Protein AF-A0A8S2W8F2-F1 (afdb_monomer)

pLDDT: mean 76.17, std 10.86, range [36.41, 91.88]

Mean predicted aligned error: 10.82 Å

Sequence (63 aa):
WAGQTYVPDSCCIEETSGCGKQIAANETYGLIYTDGCFNMVQMEINQSLMIVGVLAFVLVFVE

Solvent-accessible surface area (backbone atoms only — not comparable to full-atom values): 3886 Å² total; per-residue (Å²): 142,85,86,71,61,59,52,60,33,86,44,28,75,65,81,41,94,62,60,21,59,72,50,49,92,85,58,42,86,80,49,37,68,77,79,48,72,64,53,57,52,52,52,52,48,59,63,42,45,57,56,53,49,51,53,52,51,50,51,66,70,73,102

Radius of gyration: 18.86 Å; Cα contacts (8 Å, |Δi|>4): 38; chains: 1; bounding box: 40×16×51 Å

Foldseek 3Di:
DPDDQFDPLVQFPDNDPCLRPRDDPVNCVHGGDPVDPVVVVVVVCVVCVVVVVVVVVCVVVVD

Organism: NCBI:txid392030

Secondary structure (DSSP, 8-state):
--S-SB--GGGBSS--TTTTBS--TTT-BTTB--S-HHHHHHHHHHHHHHHHHHHHHHHHHH-

Structure (mmCIF, N/CA/C/O backbone):
data_AF-A0A8S2W8F2-F1
#
_entry.id   AF-A0A8S2W8F2-F1
#
loop_
_atom_site.group_PDB
_atom_site.id
_atom_site.type_symbol
_atom_site.label_atom_id
_atom_site.label_alt_id
_atom_site.label_comp_id
_atom_site.label_asym_id
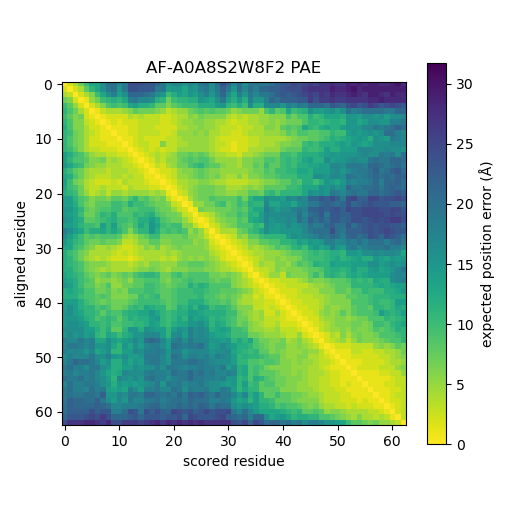_atom_site.label_entity_id
_atom_site.label_seq_id
_atom_site.pdbx_PDB_ins_code
_atom_site.Cartn_x
_atom_site.Cartn_y
_atom_site.Cartn_z
_atom_site.occupancy
_atom_site.B_iso_or_equiv
_atom_site.auth_seq_id
_atom_site.auth_comp_id
_atom_site.auth_asym_id
_atom_site.auth_atom_id
_atom_site.pdbx_PDB_model_num
ATOM 1 N N . TRP A 1 1 ? 3.665 9.055 9.993 1.00 46.62 1 TRP A N 1
ATOM 2 C CA . TRP A 1 1 ? 2.213 9.272 9.885 1.00 46.62 1 TRP A CA 1
ATOM 3 C C . TRP A 1 1 ? 1.566 8.609 11.092 1.00 46.62 1 TRP A C 1
ATOM 5 O O . TRP A 1 1 ? 0.805 7.666 10.966 1.00 46.62 1 TRP A O 1
ATOM 15 N N . ALA A 1 2 ? 1.971 9.043 12.286 1.00 36.41 2 ALA A N 1
ATOM 16 C CA . ALA A 1 2 ? 1.574 8.434 13.548 1.00 36.41 2 ALA A CA 1
ATOM 17 C C . ALA A 1 2 ? 0.775 9.489 14.317 1.00 36.41 2 ALA A C 1
ATOM 19 O O . ALA A 1 2 ? 1.325 10.546 14.618 1.00 36.41 2 ALA A O 1
ATOM 20 N N . GLY A 1 3 ? -0.514 9.233 14.562 1.00 52.19 3 GLY A N 1
ATOM 21 C CA . GLY A 1 3 ? -1.332 10.046 15.472 1.00 52.19 3 GLY A CA 1
ATOM 22 C C . GLY A 1 3 ? -2.573 10.744 14.904 1.00 52.19 3 GLY A C 1
ATOM 23 O O . GLY A 1 3 ? -3.161 11.536 15.630 1.00 52.19 3 GLY A O 1
ATOM 24 N N . GLN A 1 4 ? -3.008 10.478 13.667 1.00 55.75 4 GLN A N 1
ATOM 25 C CA . GLN A 1 4 ? -4.315 10.952 13.182 1.00 55.75 4 GLN A CA 1
ATOM 26 C C . GLN A 1 4 ? -5.290 9.772 13.065 1.00 55.75 4 GLN A C 1
ATOM 28 O O . GLN A 1 4 ? -5.066 8.861 12.277 1.00 55.75 4 GLN A O 1
ATOM 33 N N . THR A 1 5 ? -6.368 9.789 13.852 1.00 64.62 5 THR A N 1
ATOM 34 C CA . THR A 1 5 ? -7.497 8.828 13.847 1.00 64.62 5 THR A CA 1
ATOM 35 C C . THR A 1 5 ? -8.497 9.104 12.715 1.00 64.62 5 THR A C 1
ATOM 37 O O . THR A 1 5 ? -9.700 8.860 12.843 1.00 64.62 5 THR A O 1
ATOM 40 N N . TYR A 1 6 ? -8.007 9.678 11.617 1.00 75.31 6 TYR A N 1
ATOM 41 C CA . TYR A 1 6 ? -8.811 10.047 10.467 1.00 75.31 6 TYR A CA 1
ATOM 42 C C . TYR A 1 6 ? -8.009 9.886 9.181 1.00 75.31 6 TYR A C 1
ATOM 44 O O . TYR A 1 6 ? -6.920 10.449 9.042 1.00 75.31 6 TYR A O 1
ATOM 52 N N . VAL A 1 7 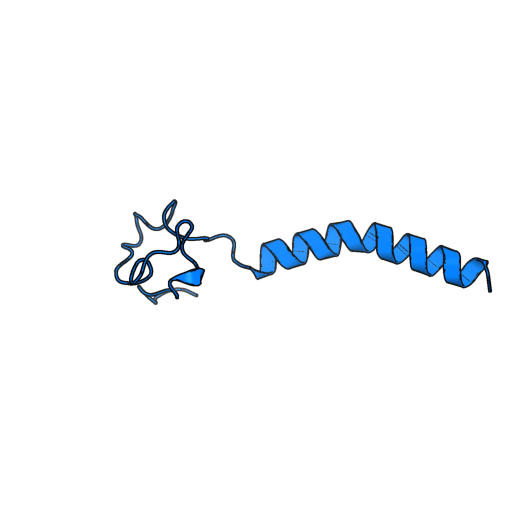? -8.580 9.147 8.238 1.00 78.50 7 VAL A N 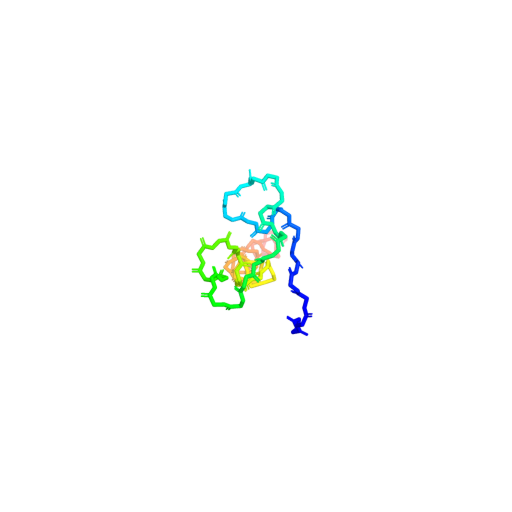1
ATOM 53 C CA . VAL A 1 7 ? -8.126 9.091 6.848 1.00 78.50 7 VAL A CA 1
ATOM 54 C C . VAL A 1 7 ? -9.267 9.537 5.934 1.00 78.50 7 VAL A C 1
ATOM 56 O O . VAL A 1 7 ? -10.425 9.501 6.345 1.00 78.50 7 VAL A O 1
ATOM 59 N N . PRO A 1 8 ? -8.985 9.991 4.707 1.00 82.50 8 PRO A N 1
ATOM 60 C CA . PRO A 1 8 ? -10.031 10.199 3.715 1.00 82.50 8 PRO A CA 1
ATOM 61 C C . PRO A 1 8 ? -10.787 8.896 3.430 1.00 82.50 8 PRO A C 1
ATOM 63 O O . PRO A 1 8 ? -10.183 7.826 3.437 1.00 82.50 8 PRO A O 1
ATOM 66 N N . ASP A 1 9 ? -12.075 8.991 3.100 1.00 83.50 9 ASP A N 1
ATOM 67 C CA . ASP A 1 9 ? -12.892 7.818 2.746 1.00 83.50 9 ASP A CA 1
ATOM 68 C C . ASP A 1 9 ? -12.332 7.063 1.523 1.00 83.50 9 ASP A C 1
ATOM 70 O O . ASP A 1 9 ? -12.496 5.856 1.419 1.00 83.50 9 ASP A O 1
ATOM 74 N N . SER A 1 10 ? -11.575 7.737 0.649 1.00 83.31 10 SER A N 1
ATOM 75 C CA . SER A 1 10 ? -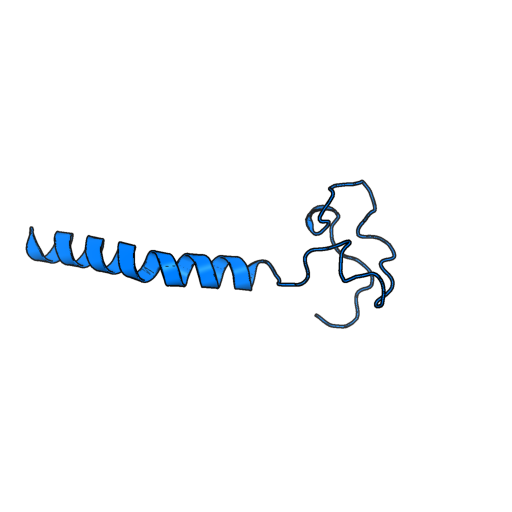10.867 7.113 -0.481 1.00 83.31 10 SER A CA 1
ATOM 76 C C . SER A 1 10 ? -9.721 6.178 -0.069 1.00 83.31 10 SER A C 1
ATOM 78 O O . SER A 1 10 ? -9.163 5.479 -0.908 1.00 83.31 10 SER A O 1
ATOM 80 N N . CYS A 1 11 ? -9.299 6.197 1.199 1.00 81.81 11 CYS A N 1
ATOM 81 C CA . CYS A 1 11 ? -8.363 5.209 1.741 1.00 81.81 11 CYS A CA 1
ATOM 82 C C . CYS A 1 11 ? -9.070 3.942 2.238 1.00 81.81 11 CYS A C 1
ATOM 84 O O . CYS A 1 11 ? -8.383 3.000 2.635 1.00 81.81 11 CYS A O 1
ATOM 86 N N . CYS A 1 12 ? -10.403 3.910 2.257 1.00 83.38 12 CYS A N 1
ATOM 87 C CA . CYS A 1 12 ? -11.151 2.725 2.640 1.00 83.38 12 CYS A CA 1
ATOM 88 C C . CYS A 1 12 ? -11.173 1.692 1.521 1.00 83.38 12 CYS A C 1
ATOM 90 O O . CYS A 1 12 ? -11.220 2.031 0.341 1.00 83.38 12 CYS A O 1
ATOM 92 N N . ILE A 1 13 ? -11.138 0.418 1.909 1.00 85.25 13 ILE A N 1
ATOM 93 C CA . ILE A 1 13 ? -11.231 -0.695 0.958 1.00 85.25 13 ILE A CA 1
ATOM 94 C C . ILE A 1 13 ? -12.610 -0.690 0.291 1.00 85.25 13 ILE A C 1
ATOM 96 O O . ILE A 1 13 ? -12.712 -0.843 -0.924 1.00 85.25 13 ILE A O 1
ATOM 100 N N . GLU A 1 14 ? -13.653 -0.443 1.085 1.00 83.12 14 GLU A N 1
ATOM 101 C CA . GLU A 1 14 ? -14.992 -0.139 0.594 1.00 83.12 14 GLU A CA 1
ATOM 102 C C . GLU A 1 14 ? -15.280 1.354 0.767 1.00 83.12 14 GLU A C 1
A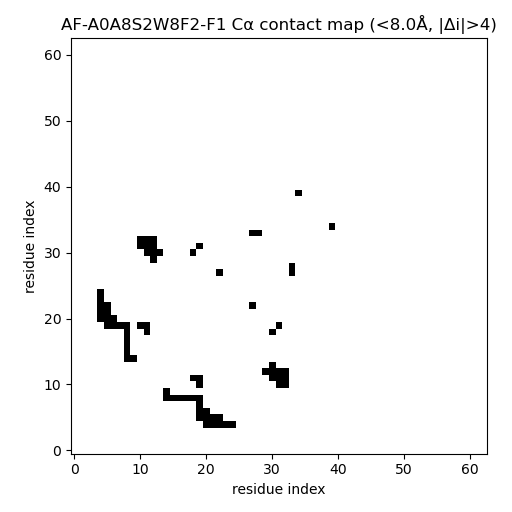TOM 104 O O . GLU A 1 14 ? -15.326 1.871 1.888 1.00 83.12 14 GLU A O 1
ATOM 109 N N . GLU A 1 15 ? -15.490 2.054 -0.351 1.00 76.44 15 GLU A N 1
ATOM 110 C CA . GLU A 1 15 ? -15.814 3.480 -0.351 1.00 76.44 15 GLU A CA 1
ATOM 111 C C . GLU A 1 15 ? -17.218 3.711 0.217 1.00 76.44 15 GLU A C 1
ATOM 113 O O . GLU A 1 15 ? -18.235 3.676 -0.477 1.00 76.44 15 GLU A O 1
ATOM 118 N N . THR A 1 16 ? -17.272 3.963 1.519 1.00 79.00 16 THR A N 1
ATOM 119 C CA . THR A 1 16 ? -18.487 4.332 2.240 1.00 79.00 16 THR A CA 1
ATOM 120 C C . THR A 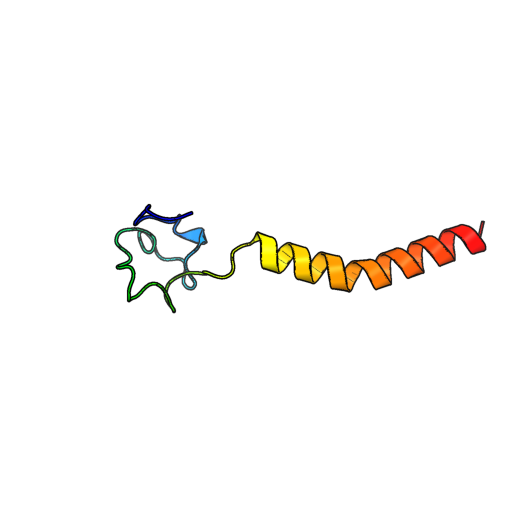1 16 ? -18.275 5.663 2.946 1.00 79.00 16 THR A C 1
ATOM 122 O O . THR A 1 16 ? -17.196 5.962 3.460 1.00 79.00 16 THR A O 1
ATOM 125 N N . SER A 1 17 ? -19.311 6.504 2.943 1.00 84.12 17 SER A N 1
ATOM 126 C CA . SER A 1 17 ? -19.212 7.844 3.521 1.00 84.12 17 SER A CA 1
ATOM 127 C C . SER A 1 17 ? -18.922 7.770 5.019 1.00 84.12 17 SER A C 1
ATOM 129 O O . SER A 1 17 ? -19.680 7.166 5.778 1.00 84.12 17 SER A O 1
ATOM 131 N N . GLY A 1 18 ? -17.838 8.416 5.446 1.00 79.94 18 GLY A N 1
ATOM 132 C CA . GLY A 1 18 ? -17.410 8.453 6.839 1.00 79.94 18 GLY A CA 1
ATOM 133 C C . GLY A 1 18 ? -16.647 7.220 7.318 1.00 79.94 18 GLY A C 1
ATOM 134 O O . GLY A 1 18 ? -16.347 7.169 8.508 1.00 79.9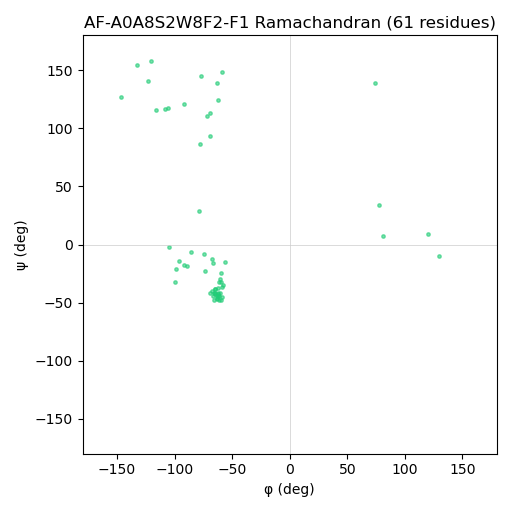4 18 GLY A O 1
ATOM 135 N N . CYS A 1 19 ? -16.292 6.274 6.444 1.00 79.75 19 CYS A N 1
ATOM 136 C CA . CYS A 1 19 ? -15.487 5.107 6.816 1.00 79.75 19 CYS A CA 1
ATOM 137 C C . CYS A 1 19 ? -14.132 5.499 7.427 1.00 79.75 19 CYS A C 1
ATOM 139 O O . CYS A 1 19 ? -13.655 4.869 8.371 1.00 79.75 19 CYS A O 1
ATOM 141 N N . GLY A 1 20 ? -13.536 6.594 6.954 1.00 76.00 20 G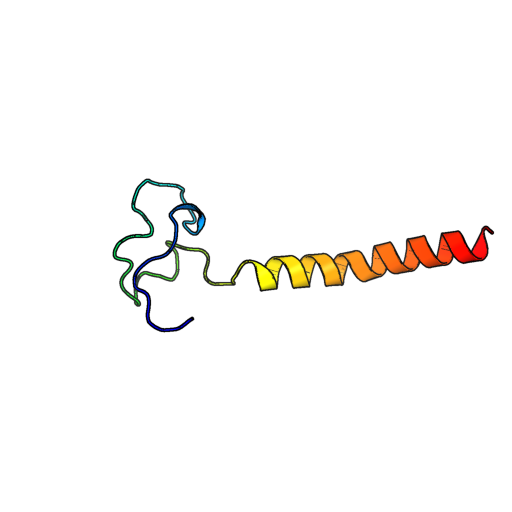LY A N 1
ATOM 142 C CA . GLY A 1 20 ? -12.266 7.072 7.484 1.00 76.00 20 GLY A CA 1
ATOM 143 C C . GLY A 1 20 ? -12.366 7.746 8.858 1.00 76.00 20 GLY A C 1
ATOM 144 O O . GLY A 1 20 ? -11.335 8.060 9.458 1.00 76.00 20 GLY A O 1
ATOM 145 N N . LYS A 1 21 ? -13.581 7.990 9.374 1.00 77.38 21 LYS A N 1
ATOM 146 C CA . LYS A 1 21 ? -13.829 8.633 10.673 1.00 77.38 21 LYS A CA 1
ATOM 147 C C . LYS A 1 21 ? -13.951 7.568 11.762 1.00 77.38 21 LYS A C 1
ATOM 149 O O . LYS A 1 21 ? -14.874 6.772 11.738 1.00 77.38 21 LYS A O 1
ATOM 154 N N . GLN A 1 22 ? -13.086 7.650 12.776 1.00 65.69 22 GLN A N 1
ATOM 155 C CA . GLN A 1 22 ? -13.106 6.807 13.988 1.00 65.69 22 GLN A CA 1
ATOM 156 C C . GLN A 1 2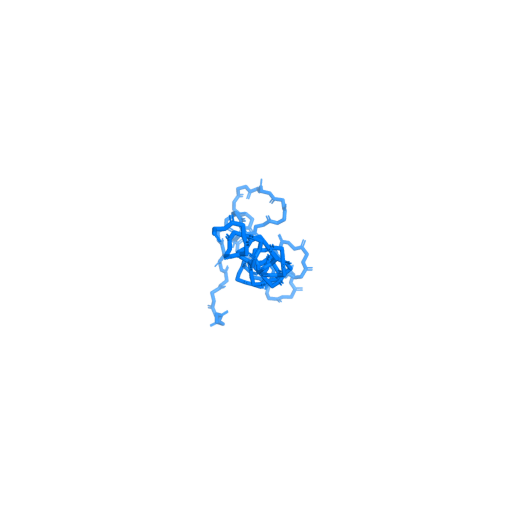2 ? -12.567 5.382 13.834 1.00 65.69 22 GLN A C 1
ATOM 158 O O . GLN A 1 22 ? -12.997 4.475 14.541 1.00 65.69 22 GLN A O 1
ATOM 163 N N . ILE A 1 23 ? -11.563 5.184 12.985 1.00 66.94 23 ILE A N 1
ATOM 164 C CA . ILE A 1 23 ? -10.887 3.888 12.930 1.00 66.94 23 ILE A CA 1
ATOM 165 C C . ILE A 1 23 ? -10.037 3.728 14.194 1.00 66.94 23 ILE A C 1
ATOM 167 O O . ILE A 1 23 ? -9.046 4.438 14.397 1.00 66.94 23 ILE A O 1
ATOM 171 N N . ALA A 1 24 ? -10.452 2.817 15.076 1.00 62.59 24 ALA A N 1
ATOM 172 C CA . ALA A 1 24 ? -9.649 2.418 16.220 1.00 62.59 24 ALA A CA 1
ATOM 173 C C . ALA A 1 24 ? -8.356 1.767 15.710 1.00 62.59 24 ALA A C 1
ATOM 175 O O . ALA A 1 24 ? -8.387 0.965 14.781 1.00 62.59 24 ALA A O 1
ATOM 176 N N . ALA A 1 25 ? -7.216 2.060 16.345 1.00 61.47 25 ALA A N 1
ATOM 177 C CA . ALA A 1 25 ? -5.898 1.575 15.907 1.00 61.47 25 ALA A CA 1
ATOM 178 C C . ALA A 1 25 ? -5.784 0.036 15.794 1.00 61.47 25 ALA A C 1
ATOM 180 O O . ALA A 1 25 ? -4.841 -0.473 15.191 1.00 61.47 25 ALA A O 1
ATOM 181 N N . ASN A 1 26 ? -6.736 -0.702 16.374 1.00 59.56 26 ASN A N 1
ATOM 182 C CA . ASN A 1 26 ? -6.795 -2.162 16.358 1.00 59.56 26 ASN A CA 1
ATOM 183 C C . ASN A 1 26 ? -7.700 -2.737 15.247 1.00 59.56 26 ASN A C 1
ATOM 185 O O . ASN A 1 26 ? -7.608 -3.921 14.952 1.00 59.56 26 ASN A O 1
ATOM 189 N N . GLU A 1 27 ? -8.549 -1.916 14.620 1.00 62.53 27 GLU A N 1
ATOM 190 C CA . GLU A 1 27 ? -9.477 -2.313 13.541 1.00 62.53 27 GLU A CA 1
ATOM 191 C C . GLU A 1 27 ? -8.996 -1.838 12.159 1.00 62.53 27 GLU A C 1
ATOM 193 O O . GLU A 1 27 ? -9.584 -2.147 11.128 1.00 62.53 27 GLU A O 1
ATOM 198 N N . THR A 1 28 ? -7.876 -1.113 12.120 1.00 64.62 28 THR A N 1
ATOM 199 C CA . THR A 1 28 ? -7.280 -0.546 10.905 1.00 64.62 28 THR A CA 1
ATOM 200 C C . THR A 1 28 ? -6.904 -1.597 9.854 1.00 64.62 28 THR A C 1
ATOM 202 O O . THR A 1 28 ? -6.992 -1.326 8.657 1.00 64.62 28 THR A O 1
ATOM 205 N N . TYR A 1 29 ? -6.505 -2.798 10.288 1.00 65.25 29 TYR A N 1
ATOM 206 C CA . TYR A 1 29 ? -6.106 -3.901 9.411 1.00 65.25 29 TYR A CA 1
ATOM 207 C C . TYR A 1 29 ? -7.346 -4.581 8.814 1.00 65.25 29 TYR A C 1
ATOM 209 O O . TYR A 1 29 ? -7.853 -5.554 9.364 1.00 65.25 29 TYR A O 1
ATOM 217 N N . GLY A 1 30 ? -7.840 -4.053 7.693 1.00 72.00 30 GLY A N 1
ATOM 218 C CA . GLY A 1 30 ? -8.962 -4.636 6.943 1.00 72.00 30 GLY A CA 1
ATOM 219 C C . GLY A 1 30 ? -10.083 -3.660 6.588 1.00 72.00 30 GLY A C 1
ATOM 220 O O . GLY A 1 30 ? -10.938 -4.006 5.783 1.00 72.00 30 GLY A O 1
ATOM 221 N N . LEU A 1 31 ? -10.065 -2.445 7.139 1.00 75.81 31 LEU A N 1
ATOM 222 C CA . LEU A 1 31 ? -10.993 -1.372 6.758 1.00 75.81 31 LEU A CA 1
ATOM 223 C C . LEU A 1 31 ? -10.357 -0.378 5.781 1.00 75.81 31 LEU A C 1
ATOM 225 O O . LEU A 1 31 ? -11.041 0.165 4.912 1.00 75.81 31 LEU A O 1
ATOM 229 N N . ILE A 1 32 ? -9.044 -0.153 5.897 1.00 79.19 32 ILE A N 1
ATOM 230 C CA . ILE A 1 32 ? -8.317 0.829 5.089 1.00 79.19 32 ILE A CA 1
ATOM 231 C C . ILE A 1 32 ? -7.030 0.267 4.499 1.00 79.19 32 ILE A C 1
ATOM 233 O O . ILE A 1 32 ? -6.407 -0.636 5.057 1.00 79.19 32 ILE A O 1
ATOM 237 N N . TYR A 1 33 ? -6.598 0.858 3.390 1.00 80.56 33 TYR A N 1
ATOM 238 C CA . TYR A 1 33 ? -5.293 0.593 2.798 1.00 80.56 33 TYR A CA 1
ATOM 239 C C . TYR A 1 33 ? -4.175 1.146 3.695 1.00 80.56 33 TYR A C 1
ATOM 241 O O . TYR A 1 33 ? -4.025 2.360 3.852 1.00 80.56 33 TYR A O 1
ATOM 249 N N . THR A 1 34 ? -3.361 0.258 4.270 1.00 79.00 34 THR A N 1
ATOM 250 C CA . THR A 1 34 ? -2.249 0.619 5.172 1.00 79.00 34 THR A CA 1
ATOM 251 C C . THR A 1 34 ? -0.886 0.649 4.493 1.00 79.00 34 THR A C 1
ATOM 253 O O . THR A 1 34 ? 0.021 1.314 4.989 1.00 79.00 34 THR A O 1
ATOM 256 N N . ASP A 1 35 ? -0.734 -0.032 3.356 1.00 77.44 35 ASP A N 1
ATOM 257 C CA . ASP A 1 35 ? 0.555 -0.161 2.661 1.00 77.44 35 ASP A CA 1
ATOM 258 C C . ASP A 1 35 ? 1.075 1.170 2.100 1.00 77.44 35 ASP A C 1
ATOM 260 O O . ASP A 1 35 ? 2.266 1.305 1.815 1.00 77.44 35 ASP A O 1
ATOM 264 N N . GLY A 1 36 ? 0.199 2.175 2.005 1.00 72.75 36 GLY A N 1
ATOM 265 C CA . GLY A 1 36 ? 0.503 3.495 1.472 1.00 72.75 36 GLY A CA 1
ATOM 266 C C . GLY A 1 36 ? 0.640 3.482 -0.052 1.00 72.75 36 GLY A C 1
ATOM 267 O O . GLY A 1 36 ? 1.258 2.604 -0.648 1.00 72.75 36 GLY A O 1
ATOM 268 N N . CYS A 1 37 ? 0.102 4.511 -0.708 1.00 76.62 37 CYS A N 1
ATOM 269 C CA . CYS A 1 37 ? 0.115 4.606 -2.173 1.00 76.62 37 CYS A CA 1
ATOM 270 C C . CYS A 1 37 ? 1.545 4.641 -2.754 1.00 76.62 37 CYS A C 1
ATOM 272 O O . CYS A 1 37 ? 1.804 4.133 -3.842 1.00 76.62 37 CYS A O 1
ATOM 274 N N . PHE A 1 38 ? 2.508 5.175 -1.995 1.00 79.94 38 PHE A N 1
ATOM 275 C CA . PHE A 1 38 ? 3.906 5.252 -2.419 1.00 79.94 38 PHE A CA 1
ATOM 276 C C . PHE A 1 38 ? 4.541 3.875 -2.654 1.00 79.94 38 PHE A C 1
ATOM 278 O O . PHE A 1 38 ? 5.299 3.722 -3.607 1.00 79.94 38 PHE A O 1
ATOM 285 N N . ASN A 1 39 ? 4.208 2.869 -1.840 1.00 76.81 39 ASN A N 1
ATOM 286 C CA . ASN A 1 39 ? 4.740 1.520 -2.031 1.00 76.81 39 ASN A CA 1
ATOM 287 C C . ASN A 1 39 ? 4.201 0.874 -3.310 1.00 76.81 39 ASN A C 1
ATOM 289 O O . ASN A 1 39 ? 4.971 0.265 -4.049 1.00 76.81 39 ASN A O 1
ATOM 293 N N . MET A 1 40 ? 2.912 1.060 -3.617 1.00 74.44 40 MET A N 1
ATOM 294 C CA . MET A 1 40 ? 2.334 0.586 -4.881 1.00 74.44 40 MET A CA 1
ATOM 295 C C . MET A 1 40 ? 3.011 1.242 -6.085 1.00 74.44 40 MET A C 1
ATOM 297 O O . MET A 1 40 ? 3.446 0.550 -7.001 1.00 74.44 40 MET A O 1
ATOM 301 N N . VAL A 1 41 ? 3.176 2.566 -6.053 1.00 79.94 41 VAL A N 1
ATOM 302 C CA . VAL A 1 41 ? 3.846 3.302 -7.134 1.00 79.94 41 VAL A CA 1
ATOM 303 C C . VAL A 1 41 ? 5.303 2.862 -7.284 1.00 79.94 41 VAL A C 1
ATOM 305 O O . VAL A 1 41 ? 5.773 2.662 -8.400 1.00 79.94 41 VAL A O 1
ATOM 308 N N . GLN A 1 42 ? 6.028 2.672 -6.181 1.00 78.50 42 GLN A N 1
ATOM 309 C CA . GLN A 1 42 ? 7.422 2.238 -6.223 1.00 78.50 42 GLN A CA 1
ATOM 310 C C . GLN A 1 42 ? 7.571 0.821 -6.798 1.00 78.50 42 GLN A C 1
ATOM 312 O O . GLN A 1 42 ? 8.507 0.563 -7.555 1.00 78.50 42 GLN A O 1
ATOM 317 N N . MET A 1 43 ? 6.646 -0.086 -6.482 1.00 74.62 43 MET A N 1
ATOM 318 C CA . MET A 1 43 ? 6.630 -1.441 -7.032 1.00 74.62 43 MET A CA 1
ATOM 319 C C . MET A 1 43 ? 6.349 -1.438 -8.541 1.00 74.62 43 MET A C 1
ATOM 321 O O . MET A 1 43 ? 7.079 -2.081 -9.297 1.00 74.62 43 MET A O 1
ATOM 325 N N . GLU A 1 44 ? 5.370 -0.646 -8.981 1.00 77.94 44 GLU A N 1
ATOM 326 C CA . GLU A 1 44 ? 5.010 -0.518 -10.397 1.00 77.94 44 GLU A CA 1
ATOM 327 C C . GLU A 1 44 ? 6.140 0.122 -11.218 1.00 77.94 44 GLU A C 1
ATOM 329 O O . GLU A 1 44 ? 6.479 -0.343 -12.310 1.00 77.94 44 GLU A O 1
ATOM 334 N N . ILE A 1 45 ? 6.788 1.157 -10.666 1.00 78.94 45 ILE A N 1
ATOM 335 C CA . ILE A 1 45 ? 7.958 1.800 -11.276 1.00 78.94 45 ILE A CA 1
ATOM 336 C C . ILE A 1 45 ? 9.119 0.810 -11.379 1.00 78.94 45 ILE A C 1
ATOM 338 O O . ILE A 1 45 ? 9.752 0.741 -12.427 1.00 78.94 45 ILE A O 1
ATOM 342 N N . ASN A 1 46 ? 9.397 0.022 -10.339 1.00 76.81 46 ASN A N 1
ATOM 343 C CA . ASN A 1 46 ? 10.484 -0.959 -10.373 1.00 76.81 46 ASN A CA 1
ATOM 344 C C . ASN A 1 46 ? 10.246 -2.074 -11.400 1.00 76.81 46 ASN A C 1
ATOM 346 O O . ASN A 1 46 ? 11.189 -2.474 -12.083 1.00 76.81 46 ASN A O 1
ATOM 350 N N . GLN A 1 47 ? 9.010 -2.551 -11.556 1.00 76.19 47 GLN A N 1
ATOM 351 C CA . GLN A 1 47 ? 8.680 -3.528 -12.599 1.00 76.19 47 GLN A CA 1
ATOM 352 C C . GLN A 1 47 ? 8.751 -2.912 -14.001 1.00 76.19 47 GLN A C 1
ATOM 354 O O . GLN A 1 47 ? 9.316 -3.506 -14.923 1.00 76.19 47 GLN A O 1
ATOM 359 N N . SER A 1 48 ? 8.247 -1.688 -14.155 1.00 75.88 48 SER A N 1
ATOM 360 C CA . SER A 1 48 ? 8.257 -0.976 -15.434 1.00 75.88 48 SER A CA 1
ATOM 361 C C . SER A 1 48 ? 9.642 -0.465 -15.826 1.00 75.88 48 SER A C 1
ATOM 363 O O . SER A 1 48 ? 9.903 -0.298 -17.012 1.00 75.88 48 SER A O 1
ATOM 365 N N . LEU A 1 49 ? 10.562 -0.265 -14.880 1.00 80.31 49 LEU A N 1
ATOM 366 C CA . LEU A 1 49 ? 11.931 0.195 -15.139 1.00 80.31 49 LEU A CA 1
ATOM 367 C C . LEU A 1 49 ? 12.696 -0.749 -16.069 1.00 80.31 49 LEU A C 1
ATOM 369 O O . LEU A 1 49 ? 13.438 -0.277 -16.928 1.00 80.31 49 LEU A O 1
ATOM 373 N N . MET A 1 50 ? 12.487 -2.065 -15.954 1.00 79.50 50 MET A N 1
ATOM 374 C CA . MET A 1 50 ? 13.058 -3.027 -16.903 1.00 79.50 50 MET A CA 1
ATOM 375 C C . MET A 1 50 ? 12.510 -2.810 -18.316 1.00 79.50 50 MET A C 1
ATOM 377 O O . MET A 1 50 ? 13.280 -2.751 -19.269 1.00 79.50 50 MET A O 1
ATOM 381 N N . ILE A 1 51 ? 11.192 -2.655 -18.452 1.00 82.75 51 ILE A N 1
ATOM 382 C CA . ILE A 1 51 ? 10.528 -2.464 -19.749 1.00 82.75 51 ILE A CA 1
ATOM 383 C C . ILE A 1 51 ? 10.951 -1.131 -20.375 1.00 82.75 51 ILE A C 1
ATOM 385 O O . ILE A 1 51 ? 11.352 -1.090 -21.536 1.00 82.75 51 ILE A O 1
ATOM 389 N N . VAL A 1 52 ? 10.920 -0.049 -19.597 1.00 83.94 52 VAL A N 1
ATOM 390 C CA . VAL A 1 52 ? 11.358 1.289 -20.013 1.00 83.94 52 VAL A CA 1
ATOM 391 C C . VAL A 1 52 ? 12.837 1.278 -20.398 1.00 83.94 52 VAL A C 1
ATOM 393 O O . VAL A 1 52 ? 13.199 1.850 -21.423 1.00 83.94 52 VAL A O 1
ATOM 396 N N . GLY A 1 53 ? 13.685 0.583 -19.635 1.00 85.19 53 GLY A N 1
ATOM 397 C CA . GLY A 1 53 ? 15.104 0.420 -19.945 1.00 85.19 53 GLY A CA 1
ATOM 398 C C . GLY A 1 53 ? 15.339 -0.315 -21.266 1.00 85.19 53 GLY A C 1
ATOM 399 O O . GLY A 1 53 ? 16.140 0.140 -22.080 1.00 85.19 53 GLY A O 1
ATOM 400 N N . VAL A 1 54 ? 14.606 -1.403 -21.523 1.00 87.88 54 VAL A N 1
ATOM 401 C CA . VAL A 1 54 ? 14.673 -2.132 -22.800 1.00 87.88 54 VAL A CA 1
ATOM 402 C C . VAL A 1 54 ? 14.215 -1.250 -23.961 1.00 87.88 54 VAL A C 1
ATOM 404 O O . VAL A 1 54 ? 14.906 -1.183 -24.974 1.00 87.88 54 VAL A O 1
ATOM 407 N N . LEU A 1 55 ? 13.094 -0.538 -23.821 1.00 89.81 55 LEU A N 1
ATOM 408 C CA . LEU A 1 55 ? 12.592 0.363 -24.863 1.00 89.81 55 LEU A CA 1
ATOM 409 C C . LEU A 1 55 ? 13.585 1.490 -25.171 1.00 89.81 55 LEU A C 1
ATOM 411 O O . LEU A 1 55 ? 13.858 1.758 -26.338 1.00 89.81 55 LEU A O 1
ATOM 415 N N . ALA A 1 56 ? 14.164 2.111 -24.142 1.00 89.31 56 ALA A N 1
ATOM 416 C CA . ALA A 1 56 ? 15.178 3.149 -24.309 1.00 89.31 56 ALA A CA 1
ATOM 417 C C . ALA A 1 56 ? 16.432 2.614 -25.016 1.00 89.31 56 ALA A C 1
ATOM 419 O O . ALA A 1 56 ? 16.966 3.273 -25.903 1.00 89.31 56 ALA A O 1
ATOM 420 N N . PHE A 1 57 ? 16.877 1.405 -24.667 1.00 90.06 57 PHE A N 1
ATOM 421 C CA . PHE A 1 57 ? 18.017 0.768 -25.321 1.00 90.06 57 PHE A CA 1
ATOM 422 C C . PHE A 1 57 ? 17.728 0.464 -26.795 1.00 90.06 57 PHE A C 1
ATOM 424 O O . PHE A 1 57 ? 18.559 0.743 -27.649 1.00 90.06 57 PHE A O 1
ATOM 431 N N . VAL A 1 58 ? 16.537 -0.046 -27.120 1.00 91.12 58 VAL A N 1
ATOM 432 C CA . VAL A 1 58 ? 16.130 -0.264 -28.517 1.00 91.12 58 VAL A CA 1
ATOM 433 C C . VAL A 1 58 ? 16.158 1.045 -29.302 1.00 91.12 58 VAL A C 1
ATOM 435 O O . VAL A 1 58 ? 16.706 1.060 -30.396 1.00 91.12 58 VAL A O 1
ATOM 438 N N . LEU A 1 59 ? 15.631 2.141 -28.748 1.00 90.50 59 LEU A N 1
ATOM 439 C CA . LEU A 1 59 ? 15.666 3.446 -29.414 1.00 90.50 59 LEU A CA 1
ATOM 440 C C . LEU A 1 59 ? 17.105 3.902 -29.697 1.00 90.50 59 LEU A C 1
ATOM 442 O O . LEU A 1 59 ? 17.410 4.232 -30.833 1.00 90.50 59 LEU A O 1
ATOM 446 N N . VAL A 1 60 ? 18.008 3.815 -28.714 1.00 91.88 60 VAL A N 1
ATOM 447 C CA . VAL A 1 60 ? 19.424 4.205 -28.878 1.00 91.88 60 VAL A CA 1
ATOM 448 C C . VAL A 1 60 ? 20.161 3.376 -29.938 1.00 91.88 60 VAL A C 1
ATOM 450 O O . VAL A 1 60 ? 21.078 3.881 -30.572 1.00 91.88 60 VAL A O 1
ATOM 453 N N . PHE A 1 61 ? 19.805 2.102 -30.117 1.00 88.06 61 PHE A N 1
ATOM 454 C CA . PHE A 1 61 ? 20.456 1.220 -31.097 1.00 88.06 61 PHE A CA 1
ATOM 455 C C . PHE A 1 61 ? 19.821 1.263 -32.492 1.00 88.06 61 PHE A C 1
ATOM 457 O O . PHE A 1 61 ? 20.427 0.770 -33.443 1.00 88.06 61 PHE A O 1
ATOM 464 N N . VAL A 1 62 ? 18.588 1.758 -32.600 1.00 86.75 62 VAL A N 1
ATOM 465 C CA . VAL A 1 62 ? 17.848 1.878 -33.866 1.00 86.75 62 VAL A CA 1
ATOM 466 C C . VAL A 1 62 ? 18.062 3.252 -34.518 1.00 86.75 62 VAL A C 1
ATOM 468 O O . VAL A 1 62 ? 17.811 3.387 -35.716 1.00 86.75 62 VAL A O 1
ATOM 471 N N . GLU A 1 63 ? 18.545 4.240 -33.759 1.00 64.75 63 GLU A N 1
ATOM 472 C CA . GLU A 1 63 ? 19.094 5.507 -34.272 1.00 64.75 63 GLU A CA 1
ATOM 473 C C . GLU A 1 63 ? 20.422 5.337 -35.033 1.00 64.75 63 GLU A C 1
ATOM 475 O O . GLU A 1 63 ? 21.267 4.505 -34.627 1.00 64.75 63 GLU A O 1
#